Protein AF-A0A355FDR8-F1 (afdb_monomer)

Foldseek 3Di:
DDFDWDFDDDDDDDPDPQTKTKGAPDPPDDAAEDEQEADLFLAAQWEADPVRDIDGPRPVVDPVNVVRDHHIYMYTHQPPHHNYDDDCLQADPSRGGAPDSVDNPRRDVVSVVCRDPVNVD

Structure (mmCIF, N/CA/C/O backbone):
data_AF-A0A355FDR8-F1
#
_entry.id   AF-A0A355FDR8-F1
#
loop_
_atom_site.group_PDB
_atom_site.id
_atom_site.type_symbol
_atom_site.label_atom_id
_atom_site.label_alt_id
_atom_site.label_comp_id
_atom_site.label_asym_id
_atom_site.label_entity_id
_atom_site.label_seq_id
_atom_site.pdbx_PDB_ins_code
_atom_site.Cartn_x
_atom_site.Cartn_y
_atom_site.Cartn_z
_atom_site.occupancy
_atom_site.B_iso_or_equiv
_atom_site.auth_seq_id
_atom_site.auth_comp_id
_atom_site.auth_asym_id
_atom_site.auth_atom_id
_atom_site.pdbx_PDB_model_num
ATOM 1 N N . MET A 1 1 ? 2.454 12.848 20.481 1.00 28.41 1 MET A N 1
ATOM 2 C CA . MET A 1 1 ? 1.626 11.666 20.171 1.00 28.41 1 MET A CA 1
ATOM 3 C C . MET A 1 1 ? 2.524 10.698 19.422 1.00 28.41 1 MET A C 1
ATOM 5 O O . MET A 1 1 ? 2.986 11.053 18.349 1.00 28.41 1 MET A O 1
ATOM 9 N N . PHE A 1 2 ? 2.892 9.571 20.034 1.00 24.89 2 PHE A N 1
ATOM 10 C CA . PHE A 1 2 ? 3.689 8.534 19.373 1.00 24.89 2 PHE A CA 1
ATOM 11 C C . PHE A 1 2 ? 2.725 7.679 18.551 1.00 24.89 2 PHE A C 1
ATOM 13 O O . PHE A 1 2 ? 1.870 7.013 19.126 1.00 24.89 2 PHE A O 1
ATOM 20 N N . ILE A 1 3 ? 2.806 7.755 17.224 1.00 39.62 3 ILE A N 1
ATOM 21 C CA . ILE A 1 3 ? 1.993 6.929 16.327 1.00 39.62 3 ILE A CA 1
ATOM 22 C C . ILE A 1 3 ? 2.838 5.701 15.993 1.00 39.62 3 ILE A C 1
ATOM 24 O O . ILE A 1 3 ? 3.915 5.833 15.417 1.00 39.62 3 ILE A O 1
ATOM 28 N N . SER A 1 4 ? 2.390 4.521 16.421 1.00 36.09 4 SER A N 1
ATOM 29 C CA . SER A 1 4 ? 3.033 3.252 16.072 1.00 36.09 4 SER A CA 1
ATOM 30 C C . SER A 1 4 ? 2.362 2.661 14.841 1.00 36.09 4 SER A C 1
ATOM 32 O O . SER A 1 4 ? 1.155 2.437 14.830 1.00 36.09 4 SER A O 1
ATOM 34 N N . PHE A 1 5 ? 3.155 2.367 13.817 1.00 41.16 5 PHE A N 1
ATOM 35 C CA . PHE A 1 5 ? 2.754 1.457 12.754 1.00 41.16 5 PHE A CA 1
ATOM 36 C C . PHE A 1 5 ? 3.140 0.049 13.200 1.00 41.16 5 PHE A C 1
ATOM 38 O O . PHE A 1 5 ? 4.323 -0.250 13.348 1.00 41.16 5 PHE A O 1
ATOM 45 N N . ILE A 1 6 ? 2.156 -0.818 13.438 1.00 44.62 6 ILE A N 1
ATOM 46 C CA . ILE A 1 6 ? 2.426 -2.247 13.604 1.00 44.62 6 ILE A CA 1
ATOM 47 C C . ILE A 1 6 ? 2.161 -2.915 12.260 1.00 44.62 6 ILE A C 1
ATOM 49 O O . ILE A 1 6 ? 1.012 -3.041 11.832 1.00 44.62 6 ILE A O 1
ATOM 53 N N . VAL A 1 7 ? 3.234 -3.362 11.612 1.00 43.53 7 VAL A N 1
ATOM 54 C CA . VAL A 1 7 ? 3.152 -4.340 10.525 1.00 43.53 7 VAL A CA 1
ATOM 55 C C . VAL A 1 7 ? 2.941 -5.702 11.186 1.00 43.53 7 VAL A C 1
ATOM 57 O O . VAL A 1 7 ? 3.840 -6.240 11.830 1.00 43.53 7 VAL A O 1
ATOM 60 N N . GLY A 1 8 ? 1.715 -6.216 11.127 1.00 38.34 8 GLY A N 1
ATOM 61 C CA . GLY A 1 8 ? 1.379 -7.516 11.699 1.00 38.34 8 GLY A CA 1
ATOM 62 C C . GLY A 1 8 ? 1.676 -8.632 10.704 1.00 38.34 8 GLY A C 1
ATOM 63 O O . GLY A 1 8 ? 0.920 -8.805 9.757 1.00 38.34 8 GLY A O 1
ATOM 64 N N . PHE A 1 9 ? 2.726 -9.421 10.941 1.00 36.91 9 PHE A N 1
ATOM 65 C CA . PHE A 1 9 ? 2.974 -10.660 10.198 1.00 36.91 9 PHE A CA 1
ATOM 66 C C . PHE A 1 9 ? 2.280 -11.836 10.895 1.00 36.91 9 PHE A C 1
ATOM 68 O O . PHE A 1 9 ? 2.658 -12.215 12.001 1.00 36.91 9 PHE A O 1
ATOM 75 N N . ASN A 1 10 ? 1.286 -12.443 10.244 1.00 32.81 10 ASN A N 1
ATOM 76 C CA . ASN A 1 10 ? 0.779 -13.766 10.611 1.00 32.81 10 ASN A CA 1
ATOM 77 C C . ASN A 1 10 ? 1.126 -14.745 9.488 1.00 32.81 10 ASN A C 1
ATOM 79 O O . ASN A 1 10 ? 0.470 -14.768 8.451 1.00 32.81 10 ASN A O 1
ATOM 83 N N . ALA A 1 11 ? 2.164 -15.555 9.702 1.00 30.19 11 ALA A N 1
ATOM 84 C CA . ALA A 1 11 ? 2.541 -16.641 8.808 1.00 30.19 11 ALA A CA 1
ATOM 85 C C . ALA A 1 11 ? 2.099 -17.981 9.415 1.00 30.19 11 ALA A C 1
ATOM 87 O O . ALA A 1 11 ? 2.772 -18.534 10.282 1.00 30.19 11 ALA A O 1
ATOM 88 N N . HIS A 1 12 ? 0.978 -18.524 8.937 1.00 25.48 12 HIS A N 1
ATOM 89 C CA . HIS A 1 12 ? 0.738 -19.966 8.968 1.00 25.48 12 HIS A CA 1
ATOM 90 C C . HIS A 1 12 ? 0.214 -20.406 7.594 1.00 25.48 12 HIS A C 1
ATOM 92 O O . HIS A 1 12 ? -0.706 -19.815 7.040 1.00 25.48 12 HIS A O 1
ATOM 98 N N . ALA A 1 13 ? 0.899 -21.391 7.016 1.00 33.62 13 ALA A N 1
ATOM 99 C CA . ALA A 1 13 ? 0.975 -21.682 5.589 1.00 33.62 13 ALA A CA 1
ATOM 100 C C . ALA A 1 13 ? -0.342 -22.089 4.892 1.00 33.62 13 ALA A C 1
ATOM 102 O O . ALA A 1 13 ? -0.844 -23.184 5.129 1.00 33.62 13 ALA A O 1
ATOM 103 N N . GLN A 1 14 ? -0.780 -21.277 3.920 1.00 26.97 14 GLN A N 1
ATOM 104 C CA . GLN A 1 14 ? -1.355 -21.700 2.634 1.00 26.97 14 GLN A CA 1
ATOM 105 C C . GLN A 1 14 ? -1.245 -20.512 1.651 1.00 26.97 14 GLN A C 1
ATOM 107 O O . GLN A 1 14 ? -1.797 -19.455 1.909 1.00 26.97 14 GLN A O 1
ATOM 112 N N . LYS A 1 15 ? -0.428 -20.664 0.598 1.00 31.94 15 LYS A N 1
ATOM 113 C CA . LYS A 1 15 ? -0.229 -19.804 -0.596 1.00 31.94 15 LYS A CA 1
ATOM 114 C C . LYS A 1 15 ? -0.903 -18.398 -0.576 1.00 31.94 15 LYS A C 1
ATOM 116 O O . LYS A 1 15 ? -2.110 -18.293 -0.747 1.00 31.94 15 LYS A O 1
ATOM 121 N N . SER A 1 16 ? -0.080 -17.344 -0.484 1.00 36.12 16 SER A N 1
ATOM 122 C CA . SER A 1 16 ? -0.401 -15.893 -0.450 1.00 36.12 16 SER A CA 1
ATOM 123 C C . SER A 1 16 ? -0.970 -15.358 0.876 1.00 36.12 16 SER A C 1
ATOM 125 O O . SER A 1 16 ? -2.173 -15.253 1.078 1.00 36.12 16 SER A O 1
ATOM 127 N N . VAL A 1 17 ? -0.086 -14.969 1.800 1.00 45.75 17 VAL A N 1
ATOM 128 C CA . VAL A 1 17 ? -0.468 -13.994 2.831 1.00 45.75 17 VAL A CA 1
ATOM 129 C C . VAL A 1 17 ? -0.267 -12.633 2.182 1.00 45.75 17 VAL A C 1
ATOM 131 O O . VAL A 1 17 ? 0.869 -12.208 2.003 1.00 45.75 17 VAL A O 1
ATOM 134 N N . ASN A 1 18 ? -1.353 -11.997 1.749 1.00 62.94 18 ASN A N 1
ATOM 135 C CA . ASN A 1 18 ? -1.297 -10.602 1.329 1.00 62.94 18 ASN A CA 1
ATOM 136 C C . ASN A 1 18 ? -0.894 -9.782 2.558 1.00 62.94 18 ASN A C 1
ATOM 138 O O . ASN A 1 18 ? -1.621 -9.764 3.557 1.00 62.94 18 ASN A O 1
ATOM 142 N N . ASP A 1 19 ? 0.280 -9.158 2.509 1.00 79.50 19 ASP A N 1
ATOM 143 C CA . ASP A 1 19 ? 0.722 -8.242 3.553 1.00 79.50 19 ASP A CA 1
ATOM 144 C C . ASP A 1 19 ? -0.316 -7.127 3.749 1.00 79.50 19 ASP A C 1
ATOM 146 O O . ASP A 1 19 ? -1.069 -6.789 2.839 1.00 79.50 19 ASP A O 1
ATOM 150 N N . PHE A 1 20 ? -0.389 -6.536 4.939 1.00 85.94 20 PHE A N 1
ATOM 151 C CA . PHE A 1 20 ? -1.298 -5.423 5.206 1.00 85.94 20 PHE A CA 1
ATOM 152 C C . PHE A 1 20 ? -0.708 -4.471 6.240 1.00 85.94 20 PHE A C 1
ATOM 154 O O . PHE A 1 20 ? 0.126 -4.854 7.063 1.00 85.94 20 PHE A O 1
ATOM 161 N N . ILE A 1 21 ? -1.197 -3.232 6.244 1.00 86.31 21 ILE A N 1
ATOM 162 C CA . ILE A 1 21 ? -0.974 -2.311 7.359 1.00 86.31 21 ILE A CA 1
ATOM 163 C C . ILE A 1 21 ? -2.217 -2.235 8.237 1.00 86.31 21 ILE A C 1
ATOM 165 O O . ILE A 1 21 ? -3.352 -2.226 7.751 1.00 86.31 21 ILE A O 1
ATOM 169 N N . ARG A 1 22 ? -1.988 -2.163 9.551 1.00 86.25 22 ARG A N 1
ATOM 170 C CA . ARG A 1 22 ? -3.011 -1.843 10.544 1.00 86.25 22 ARG A CA 1
ATOM 171 C C . ARG A 1 22 ? -2.728 -0.471 11.134 1.00 86.25 22 ARG A C 1
ATOM 173 O O . ARG A 1 22 ? -1.673 -0.262 11.728 1.00 86.25 22 ARG A O 1
ATOM 180 N N . ILE A 1 23 ? -3.703 0.423 11.045 1.00 86.12 23 ILE A N 1
ATOM 181 C CA . ILE A 1 23 ? -3.652 1.758 11.644 1.00 86.12 23 ILE A CA 1
ATOM 182 C C . ILE A 1 23 ? -4.648 1.783 12.811 1.00 86.12 23 ILE A C 1
ATOM 184 O O . ILE A 1 23 ? -5.839 1.519 12.630 1.00 86.12 23 ILE A O 1
ATOM 188 N N . SER A 1 24 ? -4.146 2.029 14.023 1.00 85.31 24 SER A N 1
ATOM 189 C CA . SER A 1 24 ? -4.940 2.154 15.253 1.00 85.31 24 SER A CA 1
ATOM 190 C C . SER A 1 24 ? -4.179 2.963 16.305 1.00 85.31 24 SER A C 1
ATOM 192 O O . SER A 1 24 ? -2.951 2.943 16.324 1.00 85.31 24 SER A O 1
ATOM 194 N N . ASN A 1 25 ? -4.910 3.615 17.212 1.00 80.62 25 ASN A N 1
ATOM 195 C CA . ASN A 1 25 ? -4.337 4.291 18.382 1.00 80.62 25 ASN A CA 1
ATOM 196 C C . ASN A 1 25 ? -4.102 3.347 19.577 1.00 80.62 25 ASN A C 1
ATOM 198 O O . ASN A 1 25 ? -3.225 3.603 20.395 1.00 80.62 25 ASN A O 1
ATOM 202 N N . ASP A 1 26 ? -4.880 2.267 19.685 1.00 81.50 26 ASP A N 1
ATOM 203 C CA . ASP A 1 26 ? -4.700 1.210 20.686 1.00 81.50 26 ASP A CA 1
ATOM 204 C C . ASP A 1 26 ? -4.884 -0.141 19.994 1.00 81.50 26 ASP A C 1
ATOM 206 O O . ASP A 1 26 ? -5.913 -0.403 19.369 1.00 81.50 26 ASP A O 1
ATOM 210 N N . HIS A 1 27 ? -3.872 -1.002 20.046 1.00 72.31 27 HIS A N 1
ATOM 211 C CA . HIS A 1 27 ? -3.897 -2.281 19.339 1.00 72.31 27 HIS A CA 1
ATOM 212 C C . HIS A 1 27 ? -4.579 -3.410 20.121 1.00 72.31 27 HIS A C 1
ATOM 214 O O . HIS A 1 27 ? -4.905 -4.435 19.513 1.00 72.31 27 HIS A O 1
ATOM 220 N N . ASN A 1 28 ? -4.826 -3.210 21.416 1.00 81.62 28 ASN A N 1
ATOM 221 C CA . ASN A 1 28 ? -5.363 -4.208 22.339 1.00 81.62 28 ASN A CA 1
ATOM 222 C C . ASN A 1 28 ? -6.859 -4.013 22.617 1.00 81.62 28 ASN A C 1
ATOM 224 O O . ASN A 1 28 ? -7.528 -4.937 23.078 1.00 81.62 28 ASN A O 1
ATOM 228 N N . GLU A 1 29 ? -7.406 -2.835 22.315 1.00 85.75 29 GLU A N 1
ATOM 229 C CA . GLU A 1 29 ? -8.829 -2.563 22.492 1.00 85.75 29 GLU A CA 1
ATOM 230 C C . GLU A 1 29 ? -9.692 -3.219 21.400 1.00 85.75 29 GLU A C 1
ATOM 232 O O . GLU A 1 29 ? -9.387 -3.183 20.201 1.00 85.75 29 GLU A O 1
ATOM 237 N N . ARG A 1 30 ? -10.833 -3.792 21.799 1.00 88.56 30 ARG A N 1
ATOM 238 C CA . ARG A 1 30 ? -11.820 -4.343 20.866 1.00 88.56 30 ARG A CA 1
ATOM 239 C C . ARG A 1 30 ? -12.641 -3.215 20.238 1.00 88.56 30 ARG A C 1
ATOM 241 O O . ARG A 1 30 ? -13.494 -2.632 20.898 1.00 88.56 30 ARG A O 1
ATOM 248 N N . ARG A 1 31 ? -12.436 -2.966 18.943 1.00 86.31 31 ARG A N 1
ATOM 249 C CA . ARG A 1 31 ? -13.159 -1.957 18.149 1.00 86.31 31 ARG A CA 1
ATOM 250 C C . ARG A 1 31 ? -13.594 -2.537 16.799 1.00 86.31 31 ARG A C 1
ATOM 252 O O . ARG A 1 31 ? -13.012 -3.539 16.372 1.00 86.31 31 ARG A O 1
ATOM 259 N N . PRO A 1 32 ? -14.601 -1.954 16.124 1.00 93.75 32 PRO A N 1
ATOM 260 C CA . PRO A 1 32 ? -14.971 -2.394 14.785 1.00 93.75 32 PRO A CA 1
ATOM 261 C C . PRO A 1 32 ? -13.828 -2.141 13.791 1.00 93.75 32 PRO A C 1
ATOM 263 O O . PRO A 1 32 ? -12.981 -1.272 14.010 1.00 93.75 32 PRO A O 1
ATOM 266 N N . VAL A 1 33 ? -13.807 -2.911 12.703 1.00 92.31 33 VAL A N 1
ATOM 267 C CA . VAL A 1 33 ? -12.755 -2.857 11.679 1.00 92.31 33 VAL A CA 1
ATOM 268 C C . VAL A 1 33 ? -13.297 -2.187 10.420 1.00 92.31 33 VAL A C 1
ATOM 270 O O . VAL A 1 33 ? -14.372 -2.546 9.946 1.00 92.31 33 VAL A O 1
ATOM 273 N N . VAL A 1 34 ? -12.535 -1.246 9.871 1.00 91.25 34 VAL A N 1
ATOM 274 C CA . VAL A 1 34 ? -12.728 -0.694 8.527 1.00 91.25 34 VAL A CA 1
ATOM 275 C C . VAL A 1 34 ? -11.632 -1.257 7.633 1.00 91.25 34 VAL A C 1
ATOM 277 O O . VAL A 1 34 ? -10.450 -1.129 7.947 1.00 91.25 34 VAL A O 1
ATOM 280 N N . VAL A 1 35 ? -12.021 -1.876 6.521 1.00 89.62 35 VAL A N 1
ATOM 281 C CA . VAL A 1 35 ? -11.082 -2.381 5.514 1.00 89.62 35 VAL A CA 1
ATOM 282 C C . VAL A 1 35 ? -11.113 -1.443 4.314 1.00 89.62 35 VAL A C 1
ATOM 284 O O . VAL A 1 35 ? -12.162 -1.278 3.694 1.00 89.62 35 VAL A O 1
ATOM 287 N N . PHE A 1 36 ? -9.975 -0.828 3.994 1.00 86.69 36 PHE A N 1
ATOM 288 C CA . PHE A 1 36 ? -9.801 -0.046 2.771 1.00 86.69 36 PHE A CA 1
ATOM 289 C C . PHE A 1 36 ? -9.121 -0.905 1.722 1.00 86.69 36 PHE A C 1
ATOM 291 O O . PHE A 1 36 ? -7.995 -1.337 1.928 1.00 86.69 36 PHE A O 1
ATOM 298 N N . LEU A 1 37 ? -9.793 -1.132 0.599 1.00 85.19 37 LEU A N 1
ATOM 299 C CA . LEU A 1 37 ? -9.229 -1.887 -0.512 1.00 85.19 37 LEU A CA 1
ATOM 300 C C . LEU A 1 37 ? -8.598 -0.913 -1.518 1.00 85.19 37 LEU A C 1
ATOM 302 O O . LEU A 1 37 ? -9.310 -0.032 -2.011 1.00 85.19 37 LEU A O 1
ATOM 306 N N . PRO A 1 38 ? -7.287 -1.022 -1.807 1.00 79.50 38 PRO A N 1
ATOM 307 C CA . PRO A 1 38 ? -6.653 -0.209 -2.840 1.00 79.50 38 PRO A CA 1
ATOM 308 C C . PRO A 1 38 ? -7.243 -0.512 -4.227 1.00 79.50 38 PRO A C 1
ATOM 310 O O . PRO A 1 38 ? -7.629 -1.644 -4.517 1.00 79.50 38 PRO A O 1
ATOM 313 N N . GLY A 1 39 ? -7.306 0.516 -5.080 1.00 78.31 39 GLY A N 1
ATOM 314 C CA . GLY A 1 39 ? -7.729 0.392 -6.482 1.00 78.31 39 GLY A CA 1
ATOM 315 C C . GLY A 1 39 ? -6.694 -0.326 -7.356 1.00 78.31 39 GLY A C 1
ATOM 316 O O . GLY A 1 39 ? -5.649 -0.724 -6.874 1.00 78.31 39 GLY A O 1
ATOM 317 N N . SER A 1 40 ? -6.946 -0.465 -8.655 1.00 79.00 40 SER A N 1
ATOM 318 C CA . SER A 1 40 ? -6.220 -1.362 -9.580 1.00 79.00 40 SER A CA 1
ATOM 319 C C . SER A 1 40 ? -4.764 -1.005 -9.938 1.00 79.00 40 SER A C 1
ATOM 321 O O . SER A 1 40 ? -4.197 -1.641 -10.824 1.00 79.00 40 SER A O 1
ATOM 323 N N . ASN A 1 41 ? -4.167 0.022 -9.331 1.00 86.38 41 ASN A N 1
ATOM 324 C CA . ASN A 1 41 ? -2.773 0.397 -9.594 1.00 86.38 41 ASN A CA 1
ATOM 325 C C . ASN A 1 41 ? -1.856 -0.192 -8.512 1.00 86.38 41 ASN A C 1
ATOM 327 O O . ASN A 1 41 ? -2.270 -0.171 -7.351 1.00 86.38 41 ASN A O 1
ATOM 331 N N . PRO A 1 42 ? -0.620 -0.621 -8.857 1.00 89.06 42 PRO A N 1
ATOM 332 C CA . PRO A 1 42 ? 0.333 -1.242 -7.933 1.00 89.06 42 PRO A CA 1
ATOM 333 C C . PRO A 1 42 ? 0.934 -0.196 -6.988 1.00 89.06 42 PRO A C 1
ATOM 335 O O . PRO A 1 42 ? 2.119 0.138 -7.047 1.00 89.06 42 PRO A O 1
ATOM 338 N N . ASN A 1 43 ? 0.098 0.385 -6.137 1.00 90.81 43 ASN A N 1
ATOM 339 C CA . ASN A 1 43 ? 0.479 1.440 -5.218 1.00 90.81 43 ASN A CA 1
ATOM 340 C C . ASN A 1 43 ? 1.006 0.807 -3.926 1.00 90.81 43 ASN A C 1
ATOM 342 O O . ASN A 1 43 ? 0.274 0.045 -3.282 1.00 90.81 43 ASN A O 1
ATOM 346 N N . PRO A 1 44 ? 2.239 1.135 -3.502 1.00 89.50 44 PRO A N 1
ATOM 347 C CA . PRO A 1 44 ? 2.722 0.708 -2.202 1.00 89.50 44 PRO A CA 1
ATOM 348 C C . PRO A 1 44 ? 1.873 1.326 -1.092 1.00 89.50 44 PRO A C 1
ATOM 350 O O . PRO A 1 44 ? 1.280 2.396 -1.252 1.00 89.50 44 PRO A O 1
ATOM 353 N N . LEU A 1 45 ? 1.805 0.654 0.055 1.00 88.69 45 LEU A N 1
ATOM 354 C CA . LEU A 1 45 ? 1.004 1.143 1.177 1.00 88.69 45 LEU A CA 1
ATOM 355 C C . LEU A 1 45 ? 1.693 2.314 1.877 1.00 88.69 45 LEU A C 1
ATOM 357 O O . LEU A 1 45 ? 1.029 3.289 2.222 1.00 88.69 45 LEU A O 1
ATOM 361 N N . LEU A 1 46 ? 3.011 2.219 2.065 1.00 88.50 46 LEU A N 1
ATOM 362 C CA . LEU A 1 46 ? 3.844 3.206 2.744 1.00 88.50 46 LEU A CA 1
ATOM 363 C C . LEU A 1 46 ? 4.959 3.705 1.826 1.00 88.50 46 LEU A C 1
ATOM 365 O O . LEU A 1 46 ? 5.635 2.924 1.160 1.00 88.50 46 LEU A O 1
ATOM 369 N N . VAL A 1 47 ? 5.207 5.007 1.848 1.00 88.62 47 VAL A N 1
ATOM 370 C CA . VAL A 1 47 ? 6.348 5.616 1.159 1.00 88.62 47 VAL A CA 1
ATOM 371 C C . VAL A 1 47 ? 7.131 6.449 2.154 1.00 88.62 47 VAL A C 1
ATOM 373 O O . VAL A 1 47 ? 6.549 7.224 2.916 1.00 88.62 47 VAL A O 1
ATOM 376 N N . LYS A 1 48 ? 8.449 6.259 2.160 1.00 87.38 48 LYS A N 1
ATOM 377 C CA . LYS A 1 48 ? 9.371 7.016 3.000 1.00 87.38 48 LYS A CA 1
ATOM 378 C C . LYS A 1 48 ? 9.634 8.385 2.382 1.00 87.38 48 LYS A C 1
ATOM 380 O O . LYS A 1 48 ? 10.035 8.496 1.228 1.00 87.38 48 LYS A O 1
ATOM 385 N N . GLU A 1 49 ? 9.425 9.431 3.160 1.00 82.62 49 GLU A N 1
ATOM 386 C CA . GLU A 1 49 ? 9.785 10.794 2.801 1.00 82.62 49 GLU A CA 1
ATOM 387 C C . GLU A 1 49 ? 11.285 11.054 3.050 1.00 82.62 49 GLU A C 1
ATOM 389 O O . GLU A 1 49 ? 11.890 10.419 3.922 1.00 82.62 49 GLU A O 1
ATOM 394 N N . PRO A 1 50 ? 11.893 12.061 2.390 1.00 82.50 50 PRO A N 1
ATOM 395 C CA . PRO A 1 50 ? 13.289 12.445 2.633 1.00 82.50 50 PRO A CA 1
ATOM 396 C C . PRO A 1 50 ? 13.596 12.834 4.088 1.00 82.50 50 PRO A C 1
ATOM 398 O O . PRO A 1 50 ? 14.732 12.721 4.539 1.00 82.50 50 PRO A O 1
ATOM 401 N N . ASN A 1 51 ? 12.586 13.295 4.832 1.00 84.00 51 ASN A N 1
ATOM 402 C CA . ASN A 1 51 ? 12.691 13.643 6.253 1.00 84.00 51 ASN A CA 1
ATOM 403 C C . ASN A 1 51 ? 12.689 12.404 7.186 1.00 84.00 51 ASN A C 1
ATOM 405 O O . ASN A 1 51 ? 12.833 12.560 8.397 1.00 84.00 51 ASN A O 1
ATOM 409 N N . GLY A 1 52 ? 12.527 11.192 6.636 1.00 81.94 52 GLY A N 1
ATOM 410 C CA . GLY A 1 52 ? 12.474 9.921 7.363 1.00 81.94 52 GLY A CA 1
ATOM 411 C C . GLY A 1 52 ? 11.079 9.483 7.826 1.00 81.94 52 GLY A C 1
ATOM 412 O O . GLY A 1 52 ? 10.952 8.383 8.363 1.00 81.94 52 GLY A O 1
ATOM 413 N N . ASN A 1 53 ? 10.044 10.301 7.621 1.00 81.62 53 ASN A N 1
ATOM 414 C CA . ASN A 1 53 ? 8.658 9.940 7.909 1.00 81.62 53 ASN A CA 1
ATOM 415 C C . ASN A 1 53 ? 8.097 8.997 6.844 1.00 81.62 53 ASN A C 1
ATOM 417 O O . ASN A 1 53 ? 8.648 8.863 5.757 1.00 81.62 53 ASN A O 1
ATOM 421 N N . TYR A 1 54 ? 6.963 8.371 7.154 1.00 82.06 54 TYR A N 1
ATOM 422 C CA . TYR A 1 54 ? 6.211 7.561 6.202 1.00 82.06 54 TYR A CA 1
ATOM 423 C C . TYR A 1 54 ? 4.836 8.169 5.974 1.00 82.06 54 TYR A C 1
ATOM 425 O O . TYR A 1 54 ? 4.168 8.565 6.933 1.00 82.06 54 TYR A O 1
ATOM 433 N N . PHE A 1 55 ? 4.386 8.180 4.723 1.00 78.56 55 PHE A N 1
ATOM 434 C CA . PHE A 1 55 ? 3.005 8.505 4.386 1.00 78.56 55 PHE A CA 1
ATOM 435 C C . PHE A 1 55 ? 2.291 7.303 3.765 1.00 78.56 55 PHE A C 1
ATOM 437 O O . PHE A 1 55 ? 2.897 6.476 3.085 1.00 78.56 55 PHE A O 1
ATOM 444 N N . CYS A 1 56 ? 0.990 7.204 4.041 1.00 82.69 56 CYS A N 1
ATOM 445 C CA . CYS A 1 56 ? 0.124 6.124 3.581 1.00 82.69 56 CYS A CA 1
ATOM 446 C C . CYS A 1 56 ? -0.639 6.556 2.318 1.00 82.69 56 CYS A C 1
ATOM 448 O O . CYS A 1 56 ? -1.459 7.471 2.385 1.00 82.69 56 CYS A O 1
ATOM 450 N N .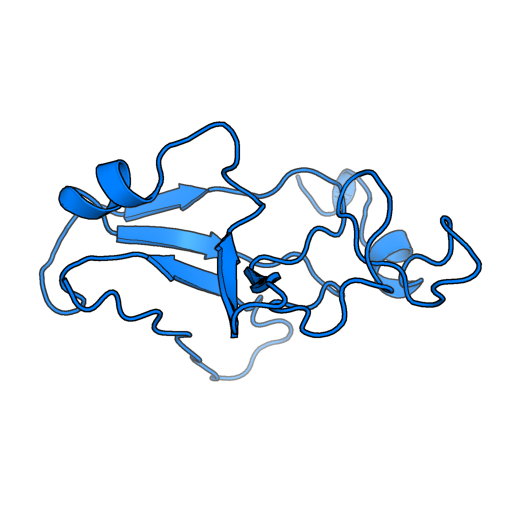 LEU A 1 57 ? -0.402 5.890 1.185 1.00 78.38 57 LEU A N 1
ATOM 451 C CA . LEU A 1 57 ? -0.963 6.243 -0.133 1.00 78.38 57 LEU A CA 1
ATOM 452 C C . LEU A 1 57 ? -2.438 5.848 -0.370 1.00 78.38 57 LEU A C 1
ATOM 454 O O . LEU A 1 57 ? -3.203 6.683 -0.858 1.00 78.38 57 LEU A O 1
ATOM 458 N N . PRO A 1 58 ? -2.884 4.611 -0.061 1.00 69.12 58 PRO A N 1
ATOM 459 C CA . PRO A 1 58 ? -4.145 4.058 -0.586 1.00 69.12 58 PRO A CA 1
ATOM 460 C C . PRO A 1 58 ? -5.420 4.769 -0.142 1.00 69.12 58 PRO A C 1
ATOM 462 O O . PRO A 1 58 ? -6.492 4.543 -0.697 1.00 69.12 58 PRO A O 1
ATOM 465 N N . ALA A 1 59 ? -5.315 5.615 0.876 1.00 69.31 59 ALA A N 1
ATOM 466 C CA . ALA A 1 59 ? -6.439 6.305 1.468 1.00 69.31 59 ALA A CA 1
ATOM 467 C C . ALA A 1 59 ? -6.348 7.824 1.295 1.00 69.31 59 ALA A C 1
ATOM 469 O O . ALA A 1 59 ? -6.915 8.541 2.103 1.00 69.31 59 ALA A O 1
ATOM 470 N N . GLY A 1 60 ? -5.671 8.328 0.255 1.00 68.81 60 GLY A N 1
ATOM 471 C CA . GLY A 1 60 ? -5.426 9.768 0.060 1.00 68.81 60 GLY A CA 1
ATOM 472 C C . GLY A 1 60 ? -6.668 10.677 0.084 1.00 68.81 60 GLY A C 1
ATOM 473 O O . GLY A 1 60 ? -6.550 11.860 0.382 1.00 68.81 60 GLY A O 1
ATOM 474 N N . ASN A 1 61 ? -7.868 10.133 -0.155 1.00 77.44 61 ASN A N 1
ATOM 475 C CA . ASN A 1 61 ? -9.140 10.864 -0.036 1.00 77.44 61 ASN A CA 1
ATOM 476 C C . ASN A 1 61 ? -9.727 10.885 1.391 1.00 77.44 61 ASN A C 1
ATOM 478 O O . ASN A 1 61 ? -10.740 11.539 1.635 1.00 77.44 61 ASN A O 1
ATOM 482 N N . PHE A 1 62 ? -9.134 10.148 2.328 1.00 84.69 62 PHE A N 1
ATOM 483 C CA . PHE A 1 62 ? -9.637 9.923 3.676 1.00 84.69 62 PHE A CA 1
ATOM 484 C C . PHE A 1 62 ? -8.578 10.258 4.724 1.00 84.69 62 PHE A C 1
ATOM 486 O O . PHE A 1 62 ? -7.417 9.869 4.638 1.00 84.69 62 PHE A O 1
ATOM 493 N N . ASP A 1 63 ? -9.016 10.910 5.796 1.00 85.88 63 ASP A N 1
ATOM 494 C CA . ASP A 1 63 ? -8.200 11.082 6.993 1.00 85.88 63 ASP A CA 1
ATOM 495 C C . ASP A 1 63 ? -8.222 9.780 7.810 1.00 85.88 63 ASP A C 1
ATOM 497 O O . ASP A 1 63 ? -9.007 9.610 8.748 1.00 85.88 63 ASP A O 1
ATOM 501 N N . VAL A 1 64 ? -7.398 8.811 7.402 1.00 82.50 64 VAL A N 1
ATOM 502 C CA . VAL A 1 64 ? -7.333 7.487 8.046 1.00 82.50 64 VAL A CA 1
ATOM 503 C C . VAL A 1 64 ? -6.969 7.557 9.520 1.00 82.50 64 VAL A C 1
ATOM 505 O O . VAL A 1 64 ? -7.381 6.685 10.281 1.00 82.50 64 VAL A O 1
ATOM 508 N N . TYR A 1 65 ? -6.266 8.606 9.942 1.00 82.75 65 TYR A N 1
ATOM 509 C CA . TYR A 1 65 ? -5.916 8.815 11.340 1.00 82.75 65 TYR A CA 1
ATOM 510 C C . TYR A 1 65 ? -7.150 9.165 12.175 1.00 82.75 65 TYR A C 1
ATOM 512 O O . TYR A 1 65 ? -7.349 8.567 13.230 1.00 82.75 65 TYR A O 1
ATOM 520 N N . LYS A 1 66 ? -8.048 10.025 11.673 1.00 88.69 66 LYS A N 1
ATOM 521 C CA . LYS A 1 66 ? -9.346 10.276 12.329 1.00 88.69 66 LYS A CA 1
ATOM 522 C C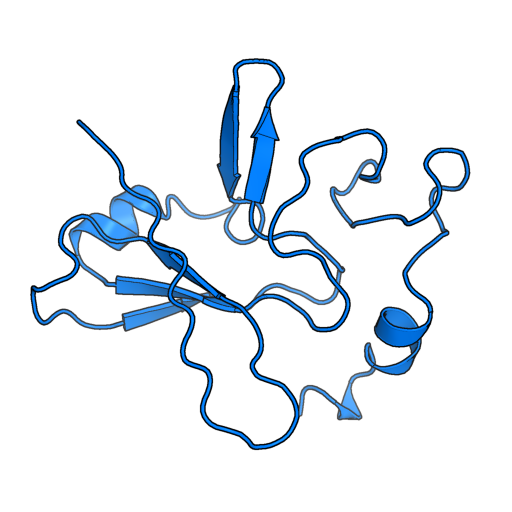 . LYS A 1 66 ? -10.246 9.048 12.357 1.00 88.69 66 LYS A C 1
ATOM 524 O O . LYS A 1 66 ? -10.977 8.836 13.321 1.00 88.69 66 LYS A O 1
ATOM 529 N N . ILE A 1 67 ? -10.214 8.224 11.311 1.00 89.19 67 ILE A N 1
ATOM 530 C CA . ILE A 1 67 ? -10.967 6.961 11.298 1.00 89.19 67 ILE A CA 1
ATOM 531 C C . ILE A 1 67 ? -10.402 6.011 12.369 1.00 89.19 67 ILE A C 1
ATOM 533 O O . ILE A 1 67 ? -11.171 5.409 13.124 1.00 89.19 67 ILE A O 1
ATOM 537 N N . ALA A 1 68 ? -9.073 5.944 12.497 1.00 88.50 68 ALA A N 1
ATOM 538 C CA . ALA A 1 68 ? -8.366 5.110 13.468 1.00 88.50 68 ALA A CA 1
ATOM 539 C C . ALA A 1 68 ? -8.620 5.493 14.943 1.00 88.50 68 ALA A C 1
ATOM 541 O O . ALA A 1 68 ? -8.395 4.688 15.850 1.00 88.50 68 ALA A O 1
ATOM 542 N N . GLU A 1 69 ? -9.150 6.691 15.214 1.00 89.75 69 GLU A N 1
ATOM 543 C CA . GLU A 1 69 ? -9.606 7.066 16.559 1.00 89.75 69 GLU A CA 1
ATOM 544 C C . GLU A 1 69 ? -10.776 6.195 17.040 1.00 89.75 69 GLU A C 1
ATOM 546 O O . GLU A 1 69 ? -10.891 5.936 18.238 1.00 89.75 69 GLU A O 1
ATOM 551 N N . LYS A 1 70 ? -11.628 5.719 16.118 1.00 91.06 70 LYS A N 1
ATOM 552 C CA . LYS A 1 70 ? -12.859 4.963 16.426 1.00 91.06 70 LYS A CA 1
ATOM 553 C C . LYS A 1 70 ? -12.837 3.513 15.942 1.00 91.06 70 LYS A C 1
ATOM 555 O O . LYS A 1 70 ? -13.569 2.685 16.481 1.00 91.06 70 LYS A O 1
ATOM 560 N N . TYR A 1 71 ? -12.011 3.204 14.948 1.00 91.81 71 TYR A N 1
ATOM 561 C CA . TYR A 1 71 ? -11.968 1.908 14.273 1.00 91.81 71 TYR A CA 1
ATOM 562 C C . TYR A 1 71 ? -10.541 1.371 14.198 1.00 91.81 71 TYR A C 1
ATOM 564 O O . TYR A 1 71 ? -9.584 2.136 14.212 1.00 91.81 71 TYR A O 1
ATOM 572 N N . HIS A 1 72 ? -10.391 0.057 14.039 1.00 89.31 72 HIS A N 1
ATOM 573 C CA . HIS A 1 72 ? -9.153 -0.491 13.478 1.00 89.31 72 HIS A CA 1
ATOM 574 C C . HIS A 1 72 ? -9.218 -0.341 11.963 1.00 89.31 72 HIS A C 1
ATOM 576 O O . HIS A 1 72 ? -10.157 -0.842 11.350 1.00 89.31 72 HIS A O 1
ATOM 582 N N . VAL A 1 73 ? -8.239 0.319 11.353 1.00 88.81 73 VAL A N 1
ATOM 583 C CA . VAL A 1 73 ? -8.165 0.425 9.893 1.00 88.81 73 VAL A CA 1
ATOM 584 C C . VAL A 1 73 ? -7.184 -0.612 9.369 1.00 88.8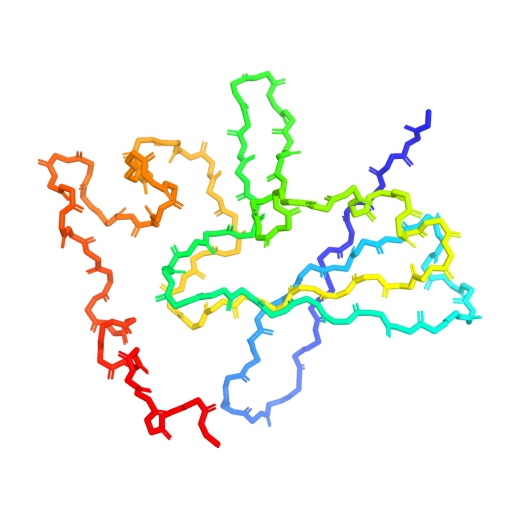1 73 VAL A C 1
ATOM 586 O O . VAL A 1 73 ? -6.047 -0.674 9.834 1.00 88.81 73 VAL A O 1
ATOM 589 N N . ILE A 1 74 ? -7.623 -1.429 8.417 1.00 88.69 74 ILE A N 1
ATOM 590 C CA . ILE A 1 74 ? -6.799 -2.420 7.722 1.00 88.69 74 ILE A CA 1
ATOM 591 C C . ILE A 1 74 ? -6.732 -2.045 6.247 1.00 88.69 74 ILE A C 1
ATOM 593 O O . ILE A 1 74 ? -7.767 -1.812 5.622 1.00 88.69 74 ILE A O 1
ATOM 597 N N . ILE A 1 75 ? -5.522 -2.014 5.695 1.00 87.69 75 ILE A N 1
ATOM 598 C CA . ILE A 1 75 ? -5.297 -1.808 4.264 1.00 87.69 75 ILE A CA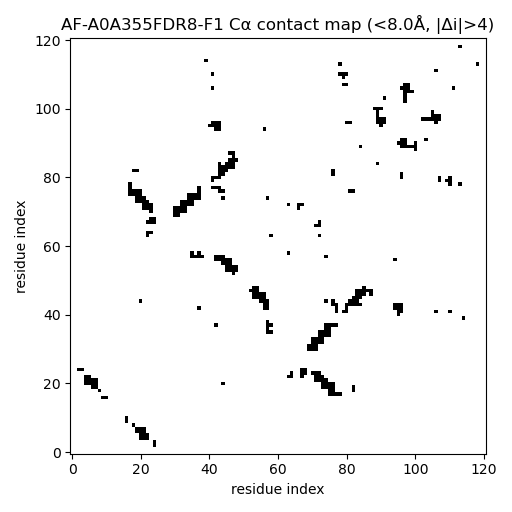 1
ATOM 599 C C . ILE A 1 75 ? -4.424 -2.961 3.762 1.00 87.69 75 ILE A C 1
ATOM 601 O O . ILE A 1 75 ? -3.247 -3.013 4.131 1.00 87.69 75 ILE A O 1
ATOM 605 N N . PRO A 1 76 ? -4.979 -3.915 2.994 1.00 86.44 76 PRO A N 1
ATOM 606 C CA . PRO A 1 76 ? -4.201 -4.985 2.398 1.00 86.44 76 PRO A CA 1
ATOM 607 C C . PRO A 1 76 ? -3.365 -4.452 1.233 1.00 86.44 76 PRO A C 1
ATOM 609 O O . PRO A 1 76 ? -3.808 -3.592 0.473 1.00 86.44 76 PRO A O 1
ATOM 612 N N . ALA A 1 77 ? -2.152 -4.975 1.104 1.00 85.19 77 ALA A N 1
ATOM 613 C CA . ALA A 1 77 ? -1.264 -4.724 -0.013 1.00 85.19 77 ALA A 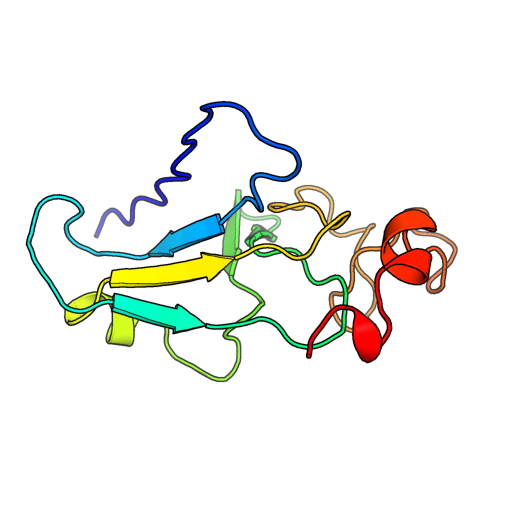CA 1
ATOM 614 C C . ALA A 1 77 ? -1.763 -5.473 -1.241 1.00 85.19 77 ALA A C 1
ATOM 616 O O . ALA A 1 77 ? -2.368 -6.547 -1.145 1.00 85.19 77 ALA A O 1
ATOM 617 N N . GLN A 1 78 ? -1.480 -4.905 -2.406 1.00 84.69 78 GLN A N 1
ATOM 618 C CA . GLN A 1 78 ? -1.693 -5.627 -3.644 1.00 84.69 78 GLN A CA 1
ATOM 619 C C . GLN A 1 78 ? -0.607 -6.686 -3.841 1.00 84.69 78 GLN A C 1
ATOM 621 O O . GLN A 1 78 ? 0.550 -6.452 -3.475 1.00 84.69 78 GLN A O 1
ATOM 626 N N . PRO A 1 79 ? -0.946 -7.833 -4.449 1.00 83.00 79 PRO A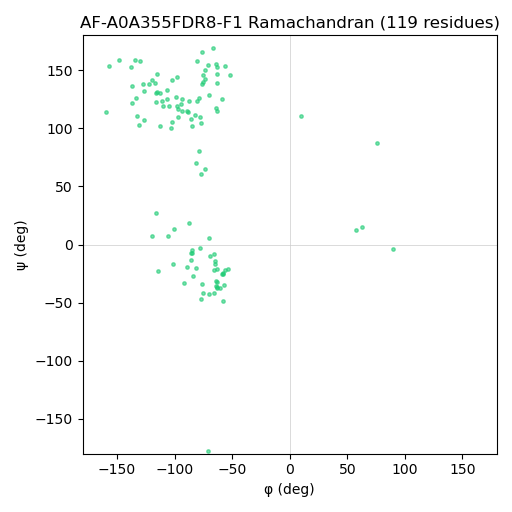 N 1
ATOM 627 C CA . PRO A 1 79 ? 0.045 -8.817 -4.857 1.00 83.00 79 PRO A CA 1
ATOM 628 C C . PRO A 1 79 ? 1.155 -8.175 -5.690 1.00 83.00 79 PRO A C 1
ATOM 630 O O . PRO A 1 79 ? 0.919 -7.228 -6.443 1.00 83.00 79 PRO A O 1
ATOM 633 N N . HIS A 1 80 ? 2.377 -8.687 -5.542 1.00 87.00 80 HIS A N 1
ATOM 634 C CA . HIS A 1 80 ? 3.548 -8.254 -6.317 1.00 87.00 80 HIS A CA 1
ATOM 635 C C . HIS A 1 80 ? 3.890 -6.754 -6.215 1.00 87.00 80 HIS A C 1
ATOM 637 O O . HIS A 1 80 ? 4.732 -6.260 -6.966 1.00 87.00 80 HIS A O 1
ATOM 643 N N . THR A 1 81 ? 3.284 -6.050 -5.257 1.00 88.12 81 THR A N 1
ATOM 644 C CA . THR A 1 81 ? 3.524 -4.641 -4.958 1.00 88.12 81 THR A CA 1
ATOM 645 C C . THR A 1 81 ? 4.180 -4.545 -3.582 1.00 88.12 81 THR A C 1
ATOM 647 O O . THR A 1 81 ? 3.692 -5.162 -2.633 1.00 88.12 81 THR A O 1
ATOM 650 N N . PRO A 1 82 ? 5.289 -3.804 -3.428 1.00 88.12 82 PRO A N 1
ATOM 651 C CA . PRO A 1 82 ? 5.928 -3.668 -2.129 1.00 88.12 82 PRO A CA 1
ATOM 652 C C . PRO A 1 82 ? 4.999 -2.964 -1.135 1.00 88.12 82 PRO A C 1
ATOM 654 O O . PRO A 1 82 ? 4.366 -1.961 -1.451 1.00 88.12 82 PRO A O 1
ATOM 657 N N . VAL A 1 83 ? 4.962 -3.448 0.107 1.00 86.69 83 VAL A N 1
ATOM 658 C CA . VAL A 1 83 ? 4.240 -2.775 1.202 1.00 86.69 83 VAL A CA 1
ATOM 659 C C . VAL A 1 83 ? 4.806 -1.379 1.451 1.00 86.69 83 VAL A C 1
ATOM 661 O O . VAL A 1 83 ? 4.057 -0.453 1.759 1.00 86.69 83 VAL A O 1
ATOM 664 N N . MET A 1 84 ? 6.125 -1.237 1.328 1.00 88.75 84 MET A N 1
ATOM 665 C CA . MET A 1 84 ? 6.860 -0.023 1.647 1.00 88.75 84 MET A CA 1
ATOM 666 C C . MET A 1 84 ? 7.913 0.268 0.582 1.00 88.75 84 MET A C 1
ATOM 668 O O . MET A 1 84 ? 8.638 -0.636 0.170 1.00 88.75 84 MET A O 1
ATOM 672 N N . VAL A 1 85 ? 8.020 1.532 0.183 1.00 89.75 85 VAL A N 1
ATOM 673 C CA . VAL A 1 85 ? 9.068 2.027 -0.714 1.00 89.75 85 VAL A CA 1
ATOM 674 C C . VAL A 1 85 ? 9.927 3.043 0.029 1.00 89.75 85 VAL A C 1
ATOM 676 O O . VAL A 1 85 ? 9.417 4.042 0.539 1.00 89.75 85 VAL A O 1
ATOM 679 N N . GLU A 1 86 ? 11.232 2.777 0.098 1.00 89.19 86 GLU A N 1
ATOM 680 C CA . GLU A 1 86 ? 12.211 3.705 0.678 1.00 89.19 86 GLU A CA 1
ATOM 681 C C . GLU A 1 86 ? 12.826 4.652 -0.356 1.00 89.19 86 GLU A C 1
ATOM 683 O O . GLU A 1 86 ? 13.138 5.793 -0.027 1.00 89.19 86 GLU A O 1
ATOM 688 N N . ASP A 1 87 ? 12.989 4.180 -1.591 1.00 90.19 87 ASP A N 1
ATOM 689 C CA . ASP A 1 87 ? 13.520 4.956 -2.705 1.00 90.19 87 ASP A CA 1
ATOM 690 C C . ASP A 1 87 ? 12.378 5.401 -3.620 1.00 90.19 87 ASP A C 1
ATOM 692 O O . ASP A 1 87 ? 11.815 4.613 -4.382 1.00 90.19 87 ASP A O 1
ATOM 696 N N . THR A 1 88 ? 12.029 6.683 -3.541 1.00 89.88 88 THR A N 1
ATOM 697 C CA . THR A 1 88 ? 10.926 7.256 -4.316 1.00 89.88 88 THR A CA 1
ATOM 698 C C . THR A 1 88 ? 11.208 7.336 -5.816 1.00 89.88 88 THR A C 1
ATOM 700 O O . THR A 1 88 ? 10.275 7.614 -6.560 1.00 89.88 88 THR A O 1
ATOM 703 N N . SER A 1 89 ? 12.441 7.090 -6.281 1.00 92.56 89 SER A N 1
ATOM 704 C CA . SER A 1 89 ? 12.738 7.001 -7.722 1.00 92.56 89 SER A CA 1
ATOM 705 C C . SER A 1 89 ? 12.006 5.837 -8.405 1.00 92.56 89 SER A C 1
ATOM 707 O O . SER A 1 89 ? 11.754 5.874 -9.604 1.00 92.56 89 SER A O 1
ATOM 709 N N . HIS A 1 90 ? 11.580 4.842 -7.626 1.00 93.81 90 HIS A N 1
ATOM 710 C CA . HIS A 1 90 ? 10.769 3.713 -8.077 1.00 93.81 90 HIS A CA 1
ATOM 711 C C . HIS A 1 90 ? 9.255 3.982 -8.048 1.00 93.81 90 HIS A C 1
ATOM 713 O O . HIS A 1 90 ? 8.448 3.048 -8.044 1.00 93.81 90 HIS A O 1
ATOM 719 N N . LEU A 1 91 ? 8.842 5.248 -8.009 1.00 92.81 91 LEU A N 1
ATOM 720 C CA . LEU A 1 91 ? 7.444 5.650 -8.104 1.00 92.81 91 LEU A CA 1
ATOM 721 C C . LEU A 1 91 ? 7.229 6.448 -9.387 1.00 92.81 91 LEU A C 1
ATOM 723 O O . LEU A 1 91 ? 7.947 7.401 -9.669 1.00 92.81 91 LEU A O 1
ATOM 727 N N . SER A 1 92 ? 6.199 6.072 -10.138 1.00 92.00 92 SER A N 1
ATOM 728 C CA . SER A 1 92 ? 5.669 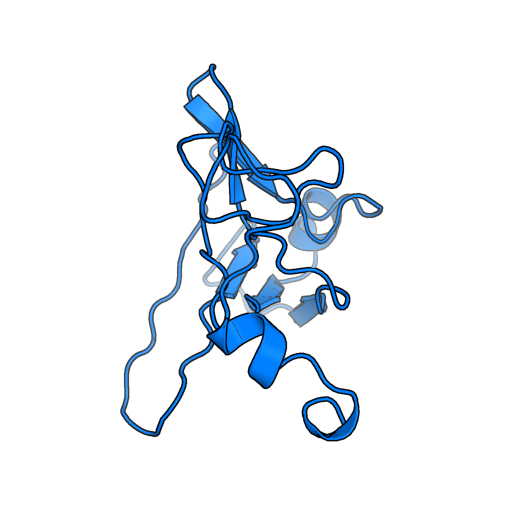6.905 -11.224 1.00 92.00 92 SER A CA 1
ATOM 729 C C . SER A 1 92 ? 5.034 8.196 -10.687 1.00 92.00 92 SER A C 1
ATOM 731 O O . SER A 1 92 ? 4.733 8.307 -9.495 1.00 92.00 92 SER A O 1
ATOM 733 N N . ASP A 1 93 ? 4.719 9.137 -11.583 1.00 88.94 93 ASP A N 1
ATOM 734 C CA . ASP A 1 93 ? 4.009 10.387 -11.256 1.00 88.94 93 ASP A CA 1
ATOM 735 C C . ASP A 1 93 ? 2.645 10.157 -10.569 1.00 88.94 93 ASP A C 1
ATOM 737 O O . ASP A 1 93 ? 2.118 11.037 -9.890 1.00 88.94 93 ASP A O 1
ATOM 741 N N . GLN A 1 94 ? 2.057 8.968 -10.735 1.00 87.19 94 GLN A N 1
ATOM 742 C CA . GLN A 1 94 ? 0.794 8.543 -10.123 1.00 87.19 94 GLN A CA 1
ATOM 743 C C . GLN A 1 94 ? 0.998 7.646 -8.889 1.00 87.19 94 GLN A C 1
ATOM 745 O O . GLN A 1 94 ? 0.049 7.010 -8.423 1.00 87.19 94 GLN A O 1
ATOM 750 N N . TYR A 1 95 ? 2.220 7.588 -8.354 1.00 89.44 95 TYR A N 1
ATOM 751 C CA . TYR A 1 95 ? 2.612 6.794 -7.185 1.00 89.44 95 TYR A CA 1
ATOM 752 C C . TYR A 1 95 ? 2.469 5.271 -7.344 1.00 89.44 95 TYR A C 1
ATOM 754 O O . TYR A 1 95 ? 2.516 4.540 -6.354 1.00 89.44 95 TYR A O 1
ATOM 762 N N . ALA A 1 96 ? 2.312 4.774 -8.571 1.00 91.81 96 ALA A N 1
ATOM 763 C CA . ALA A 1 96 ? 2.409 3.346 -8.851 1.00 91.81 96 ALA A CA 1
ATOM 764 C C . ALA A 1 96 ? 3.881 2.912 -8.824 1.00 91.81 96 ALA A C 1
ATOM 766 O O . ALA A 1 96 ? 4.745 3.640 -9.325 1.00 91.81 96 ALA A O 1
ATOM 767 N N . TYR A 1 97 ? 4.150 1.735 -8.259 1.00 93.25 97 TYR A N 1
ATOM 768 C CA . TYR A 1 97 ? 5.489 1.166 -8.167 1.00 93.25 97 TYR A CA 1
ATOM 769 C C . TYR A 1 97 ? 6.006 0.722 -9.540 1.00 93.25 97 TYR A C 1
ATOM 771 O O . TYR A 1 97 ? 5.342 -0.043 -10.244 1.00 93.25 97 TYR A O 1
ATOM 779 N N . ILE A 1 98 ? 7.212 1.171 -9.887 1.00 95.62 98 ILE A N 1
ATOM 780 C CA . ILE A 1 98 ? 7.930 0.816 -11.115 1.00 95.62 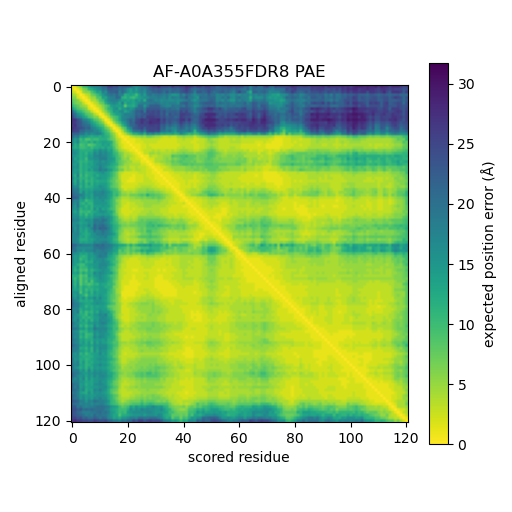98 ILE A CA 1
ATOM 781 C C . ILE A 1 98 ? 9.265 0.142 -10.769 1.00 95.62 98 ILE A C 1
ATOM 783 O O . ILE A 1 98 ? 9.951 0.505 -9.816 1.00 95.62 98 ILE A O 1
ATOM 787 N N . THR A 1 99 ? 9.647 -0.876 -11.537 1.00 94.69 99 THR A N 1
ATOM 788 C CA . THR A 1 99 ? 10.871 -1.657 -11.316 1.00 94.69 99 THR A CA 1
ATOM 789 C C . THR A 1 99 ? 12.133 -0.993 -11.871 1.00 94.69 99 THR A C 1
ATOM 791 O O . THR A 1 99 ? 13.224 -1.351 -11.444 1.00 94.69 99 THR A O 1
ATOM 794 N N . ASP A 1 100 ? 11.997 -0.055 -12.810 1.00 94.75 100 ASP A N 1
ATOM 795 C CA . ASP A 1 100 ? 13.071 0.689 -13.471 1.00 94.75 100 ASP A CA 1
ATOM 796 C C . ASP A 1 100 ? 12.731 2.197 -13.479 1.00 94.75 100 ASP A C 1
ATOM 798 O O . ASP A 1 100 ? 11.800 2.603 -14.178 1.00 94.75 100 ASP A O 1
ATOM 802 N N . PRO A 1 101 ? 13.457 3.037 -12.719 1.00 93.50 101 PRO A N 1
ATOM 803 C CA . PRO A 1 101 ? 13.217 4.481 -12.642 1.00 93.50 101 PRO A CA 1
ATOM 804 C C . PRO A 1 101 ? 13.306 5.219 -13.986 1.00 93.50 101 PRO A C 1
ATOM 806 O O . PRO A 1 101 ? 12.689 6.268 -14.153 1.00 93.50 101 PRO A O 1
ATOM 809 N N . GLU A 1 102 ? 14.038 4.674 -14.962 1.00 95.00 102 GLU A N 1
ATOM 810 C CA . GLU A 1 102 ? 14.200 5.286 -16.288 1.00 95.00 102 GLU A CA 1
ATOM 811 C C . GLU A 1 102 ? 13.051 4.923 -17.250 1.00 95.00 102 GLU A C 1
ATOM 813 O O . GLU A 1 102 ? 12.958 5.460 -18.357 1.00 95.00 102 GLU A O 1
ATOM 818 N N . ASN A 1 103 ? 12.154 4.016 -16.845 1.00 93.94 103 ASN A N 1
ATOM 819 C CA . ASN A 1 103 ? 11.029 3.559 -17.649 1.00 93.94 103 ASN A CA 1
ATOM 820 C C . ASN A 1 103 ? 9.711 3.603 -16.849 1.00 93.94 103 ASN A C 1
ATOM 822 O O . ASN A 1 103 ? 9.400 2.669 -16.111 1.00 93.94 103 ASN A O 1
ATOM 826 N N . PRO A 1 104 ? 8.837 4.602 -17.073 1.00 88.38 104 PRO A N 1
ATOM 827 C CA . PRO A 1 104 ? 7.596 4.751 -16.307 1.00 88.38 104 PRO A CA 1
ATOM 828 C C . PRO A 1 104 ? 6.577 3.615 -16.520 1.00 88.38 104 PRO A C 1
ATOM 830 O O . PRO A 1 104 ? 5.571 3.557 -15.816 1.00 88.38 104 PRO A O 1
ATOM 833 N N . TYR A 1 105 ? 6.816 2.708 -17.473 1.00 88.94 105 TYR A N 1
ATOM 834 C CA . TYR A 1 105 ? 5.961 1.553 -17.762 1.00 88.94 105 TYR A CA 1
ATOM 835 C C . TYR A 1 105 ? 6.543 0.224 -17.274 1.00 88.94 105 TYR A C 1
ATOM 837 O O . TYR A 1 105 ? 6.000 -0.838 -17.587 1.00 88.94 105 TYR A O 1
ATOM 845 N N . SER A 1 106 ? 7.646 0.241 -16.523 1.00 94.81 106 SER A N 1
ATOM 846 C CA . SER A 1 106 ? 8.276 -0.969 -15.998 1.00 94.81 106 SER A CA 1
ATOM 847 C C . SER A 1 106 ? 7.514 -1.517 -14.783 1.00 94.81 106 SER A C 1
ATOM 849 O O . SER A 1 106 ? 8.028 -1.557 -13.670 1.00 94.81 106 SER A O 1
ATOM 851 N N . PHE A 1 107 ? 6.248 -1.884 -14.943 1.00 92.88 107 PHE A N 1
ATOM 852 C CA . PHE A 1 107 ? 5.510 -2.544 -13.868 1.00 92.88 107 PHE A CA 1
ATOM 853 C C . PHE A 1 107 ? 6.021 -3.972 -13.667 1.00 92.88 107 PHE A C 1
ATOM 855 O O . PHE A 1 107 ? 6.529 -4.608 -14.594 1.00 92.88 107 PHE A O 1
ATOM 862 N N . ASN A 1 108 ? 5.854 -4.500 -12.453 1.00 92.62 108 ASN A N 1
ATOM 863 C CA . ASN A 1 108 ? 6.165 -5.896 -12.179 1.00 92.62 108 ASN A CA 1
ATOM 864 C C . ASN A 1 108 ? 5.323 -6.800 -13.104 1.00 92.62 108 ASN A C 1
ATOM 866 O O . ASN A 1 108 ? 4.097 -6.701 -13.141 1.00 92.62 108 ASN A O 1
ATOM 870 N N . ILE A 1 109 ? 5.977 -7.682 -13.860 1.00 91.31 109 ILE A N 1
ATOM 871 C CA . ILE A 1 109 ? 5.292 -8.530 -14.843 1.00 91.31 109 ILE A CA 1
ATOM 872 C C . ILE A 1 109 ? 4.287 -9.490 -14.197 1.00 91.31 109 ILE A C 1
ATOM 874 O O . ILE A 1 109 ? 3.266 -9.798 -14.804 1.00 91.31 109 ILE A O 1
ATOM 878 N N . ASP A 1 110 ? 4.548 -9.949 -12.975 1.00 90.44 110 ASP A N 1
ATOM 879 C CA . ASP A 1 110 ? 3.636 -10.830 -12.252 1.00 90.44 110 ASP A CA 1
ATOM 880 C C . ASP A 1 110 ? 2.439 -10.047 -11.700 1.00 90.44 110 ASP A C 1
ATOM 882 O O . ASP A 1 110 ? 1.317 -10.537 -11.779 1.00 90.44 110 ASP A O 1
ATOM 886 N N . PHE A 1 111 ? 2.626 -8.780 -11.300 1.00 89.38 111 PHE A N 1
ATOM 887 C CA . PHE A 1 111 ? 1.494 -7.882 -11.036 1.00 89.38 111 PHE A CA 1
ATOM 888 C C . PHE A 1 111 ? 0.596 -7.744 -12.272 1.00 89.38 111 PHE A C 1
ATOM 890 O O . PHE A 1 111 ? -0.615 -7.897 -12.171 1.00 89.38 111 PHE A O 1
ATOM 897 N N . LEU A 1 112 ? 1.173 -7.488 -13.451 1.00 88.56 112 LEU A N 1
ATOM 898 C CA . LEU A 1 112 ? 0.397 -7.337 -14.687 1.00 88.56 112 LEU A CA 1
ATOM 899 C C . LEU A 1 112 ? -0.350 -8.617 -15.073 1.00 88.56 112 LEU A C 1
ATOM 901 O O . LEU A 1 112 ? -1.466 -8.540 -15.581 1.00 88.56 112 LEU A O 1
ATOM 905 N N . LYS A 1 113 ? 0.255 -9.788 -14.838 1.00 88.12 113 LYS A N 1
ATOM 906 C CA . LYS A 1 113 ? -0.416 -11.074 -15.051 1.00 88.12 113 LYS A CA 1
ATOM 907 C C . LYS A 1 113 ? -1.606 -11.239 -14.130 1.00 88.12 113 LYS A C 1
ATOM 909 O O . LYS A 1 113 ? -2.592 -11.789 -14.591 1.00 88.12 113 LYS A O 1
ATOM 914 N N . ASP A 1 114 ? -1.527 -10.769 -12.890 1.00 85.00 114 ASP A N 1
ATOM 915 C CA . ASP A 1 114 ? -2.582 -10.949 -11.892 1.00 85.00 114 ASP A CA 1
ATOM 916 C C . ASP A 1 114 ? -3.640 -9.832 -11.910 1.00 85.00 114 ASP A C 1
ATOM 918 O O . ASP A 1 114 ? -4.754 -10.050 -11.436 1.00 85.00 114 ASP A O 1
ATOM 922 N N . ASN A 1 115 ? -3.331 -8.665 -12.486 1.00 82.19 115 ASN A N 1
ATOM 923 C CA . ASN A 1 115 ? -4.209 -7.492 -12.548 1.00 82.19 115 ASN A CA 1
ATOM 924 C C . ASN A 1 115 ? -5.242 -7.594 -13.685 1.00 82.19 115 ASN A C 1
ATOM 926 O O . ASN A 1 115 ? -5.173 -6.886 -14.692 1.00 82.19 115 ASN A O 1
ATOM 930 N N . HIS A 1 116 ? -6.202 -8.499 -13.528 1.00 78.56 116 HIS A N 1
ATOM 931 C CA . HIS A 1 116 ? -7.342 -8.663 -14.426 1.00 78.56 116 HIS A CA 1
ATOM 932 C C . HIS A 1 116 ? -8.628 -8.900 -13.629 1.00 78.56 116 HIS A C 1
ATOM 934 O O . HIS A 1 116 ? -8.598 -9.368 -12.491 1.00 78.56 116 HIS A O 1
ATOM 940 N N . LEU A 1 117 ? -9.773 -8.523 -14.208 1.00 70.25 117 LEU A N 1
ATOM 941 C CA . LEU A 1 117 ? -11.059 -8.446 -13.505 1.00 70.25 117 LEU A CA 1
ATOM 942 C C . LEU A 1 117 ? -11.459 -9.778 -12.854 1.00 70.25 117 LEU A C 1
ATOM 944 O O . LEU A 1 117 ? -12.035 -9.786 -11.769 1.00 70.25 117 LEU A O 1
ATOM 948 N N . GLU A 1 118 ? -11.129 -10.896 -13.495 1.00 73.69 118 GLU A N 1
ATOM 949 C CA . GLU A 1 118 ? -11.472 -12.246 -13.054 1.00 73.69 118 GLU A CA 1
ATOM 950 C C . GLU A 1 118 ? -10.776 -12.645 -11.743 1.00 73.69 118 GLU A C 1
ATOM 952 O O . GLU A 1 118 ? -11.293 -13.493 -11.021 1.00 73.69 118 GLU A O 1
ATOM 957 N N . ASN A 1 119 ? -9.657 -12.002 -11.395 1.00 65.81 119 ASN A N 1
ATOM 958 C CA . ASN A 1 119 ? -8.962 -12.203 -10.120 1.00 65.81 119 ASN A CA 1
ATOM 959 C C . ASN A 1 119 ? -9.525 -11.348 -8.970 1.00 65.81 119 ASN A C 1
ATOM 961 O O . ASN A 1 119 ? -9.076 -11.476 -7.829 1.00 65.81 119 ASN A O 1
ATOM 965 N N . HIS A 1 120 ? -10.492 -10.472 -9.252 1.00 59.50 120 HIS A N 1
ATOM 966 C CA . HIS A 1 120 ? -11.072 -9.528 -8.292 1.00 59.50 120 HIS A CA 1
ATOM 967 C C . HIS A 1 120 ? -12.588 -9.719 -8.076 1.00 59.50 120 HIS A C 1
ATOM 969 O O . HIS A 1 120 ? -13.203 -8.888 -7.402 1.00 59.50 120 HIS A O 1
ATOM 975 N N . ALA A 1 121 ? -13.182 -10.777 -8.648 1.00 49.12 121 ALA A N 1
ATOM 976 C CA . ALA A 1 121 ? -14.615 -11.098 -8.599 1.00 49.12 121 ALA A CA 1
ATOM 977 C C . ALA A 1 121 ? -14.987 -12.112 -7.504 1.00 49.12 121 ALA A C 1
ATOM 979 O O . ALA A 1 121 ? -14.179 -13.027 -7.226 1.00 49.12 121 ALA A O 1
#

Radius of gyration: 15.2 Å; Cα contacts (8 Å, |Δi|>4): 194; chains: 1; bounding box: 29×35×40 Å

Solvent-accessible surface area (backbone atoms only — not comparable to full-atom values): 7557 Å² total; per-residue (Å²): 134,90,83,66,79,52,75,70,85,80,91,75,95,68,92,78,79,69,55,42,46,42,45,44,83,58,90,84,64,94,59,59,75,45,77,51,78,58,68,100,59,50,45,32,44,31,39,43,44,98,89,72,48,74,48,66,52,74,45,75,93,50,68,60,67,69,49,16,76,69,24,38,34,36,36,58,37,52,74,81,32,55,57,60,39,75,61,66,65,34,38,36,101,84,51,30,49,27,80,38,67,92,35,87,78,34,53,50,68,66,32,61,71,57,70,47,72,83,76,75,111

Secondary structure (DSSP, 8-state):
-----B------SSS----EEEE-S-SSS---EEEPPP-SS---SEEE-TTS-EEE-TTTTS-HHHHHTTSEEEEEPPTTS-SEES-GGGB-TTS-B-S-TT-TT---HHHHHH-SGGG--

Sequence (121 aa):
MFISFIVGFNAHAQKSVNDFIRISNDHNERRPVVVFLPGSNPNPLLVKEPNGNYFCLPAGNFDVYKIAEKYHVIIPAQPHTPVMVEDTSHLSDQYAYITDPENPYSFNIDFLKDNHLENHA

pLDDT: mean 78.3, std 19.09, range [24.89, 95.62]

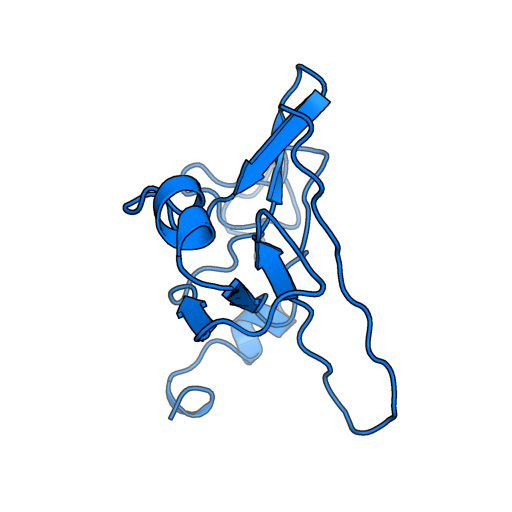Mean predicted aligned error: 8.1 Å

Nearest PDB structures (foldseek):
  3doh-assembly1_A  TM=3.405E-01  e=2.130E-02  Thermotoga maritima
  4b6z-assembly3_C  TM=4.707E-01  e=2.090E+00  Burkholderia cenocepacia
  4b6z-assembly1_A  TM=4.686E-01  e=1.833E+00  Burkholderia cenocepacia
  7svn-assembly1_A  TM=4.488E-01  e=1.411E+00  Homo sapiens